Protein AF-A0AAU9X4J4-F1 (afdb_monomer_lite)

Organism: NCBI:txid46732

Radius of gyration: 36.06 Å; chains: 1; bounding box: 64×44×92 Å

Structure (mmCIF, N/CA/C/O backbone):
data_AF-A0AAU9X4J4-F1
#
_entry.id   AF-A0AAU9X4J4-F1
#
loop_
_atom_site.group_PDB
_atom_site.id
_atom_site.type_symbol
_atom_site.label_atom_id
_atom_site.label_alt_id
_atom_site.label_comp_id
_atom_site.label_asym_id
_atom_site.label_entity_id
_atom_site.label_seq_id
_atom_site.pdbx_PDB_ins_code
_atom_site.Cartn_x
_atom_site.Cartn_y
_atom_site.Cartn_z
_atom_site.occupancy
_atom_site.B_iso_or_equiv
_atom_site.auth_seq_id
_atom_site.auth_comp_id
_atom_site.auth_asym_id
_atom_site.auth_atom_id
_atom_site.pdbx_PDB_model_num
ATOM 1 N N . MET A 1 1 ? 35.611 -7.470 -44.876 1.00 66.94 1 MET A N 1
ATOM 2 C CA . MET A 1 1 ? 34.677 -7.148 -45.985 1.00 66.94 1 MET A CA 1
ATOM 3 C C . MET A 1 1 ? 35.331 -6.475 -47.194 1.00 66.94 1 MET A C 1
ATOM 5 O O . MET A 1 1 ? 35.139 -6.974 -48.287 1.00 66.94 1 MET A O 1
ATOM 9 N N . ARG A 1 2 ? 36.154 -5.419 -47.058 1.00 76.94 2 ARG A N 1
ATOM 10 C CA . ARG A 1 2 ? 36.732 -4.688 -48.222 1.00 76.94 2 ARG A CA 1
ATOM 11 C C . ARG A 1 2 ? 37.639 -5.501 -49.166 1.00 76.94 2 ARG A C 1
ATOM 13 O O . ARG A 1 2 ? 37.920 -5.063 -50.276 1.00 76.94 2 ARG A O 1
ATOM 20 N N . ARG A 1 3 ? 38.130 -6.652 -48.706 1.00 83.88 3 ARG A N 1
ATOM 21 C CA . ARG A 1 3 ? 38.944 -7.608 -49.478 1.00 83.88 3 ARG A CA 1
ATOM 22 C C . ARG A 1 3 ? 38.287 -8.989 -49.567 1.00 83.88 3 ARG A C 1
ATOM 24 O O . ARG A 1 3 ? 38.967 -9.950 -49.888 1.00 83.88 3 ARG A O 1
ATOM 31 N N . ALA A 1 4 ? 37.007 -9.097 -49.207 1.00 89.19 4 ALA A N 1
ATOM 32 C CA . ALA A 1 4 ? 36.305 -10.369 -49.274 1.00 89.19 4 ALA A CA 1
ATOM 33 C C . ALA A 1 4 ? 36.150 -10.782 -50.743 1.00 89.19 4 ALA A C 1
ATOM 35 O O . ALA A 1 4 ? 35.836 -9.938 -51.587 1.00 89.19 4 ALA A O 1
ATOM 36 N N . GLN A 1 5 ? 36.418 -12.051 -51.026 1.00 92.62 5 GLN A N 1
ATOM 37 C CA . GLN A 1 5 ? 36.368 -12.628 -52.364 1.00 92.62 5 GLN A CA 1
ATOM 38 C C . GLN A 1 5 ? 35.358 -13.772 -52.389 1.00 92.62 5 GLN A C 1
ATOM 40 O O . GLN A 1 5 ? 35.141 -14.424 -51.365 1.00 92.62 5 GLN A O 1
ATOM 45 N N . GLY A 1 6 ? 34.716 -13.961 -53.537 1.00 88.69 6 GLY A N 1
ATOM 46 C CA . GLY A 1 6 ? 33.852 -15.100 -53.795 1.00 88.69 6 GLY A CA 1
ATOM 47 C C . GLY A 1 6 ? 34.654 -16.385 -54.031 1.00 88.69 6 GLY A C 1
ATOM 48 O O . GLY A 1 6 ? 35.887 -16.354 -54.075 1.00 88.69 6 GLY A O 1
ATOM 49 N N . PRO A 1 7 ? 33.969 -17.528 -54.196 1.00 90.81 7 PRO A N 1
ATOM 50 C CA . PRO A 1 7 ? 34.597 -18.812 -54.529 1.00 90.81 7 PRO A CA 1
ATOM 51 C C . PRO A 1 7 ? 35.399 -18.786 -55.841 1.00 90.81 7 PRO A C 1
ATOM 53 O O . PRO A 1 7 ? 36.295 -19.597 -56.044 1.00 90.81 7 PRO A O 1
ATOM 56 N N . ASP A 1 8 ? 35.078 -17.839 -56.717 1.00 92.69 8 ASP A N 1
ATOM 57 C CA . ASP A 1 8 ? 35.732 -17.525 -57.987 1.00 92.69 8 ASP A CA 1
ATOM 58 C C .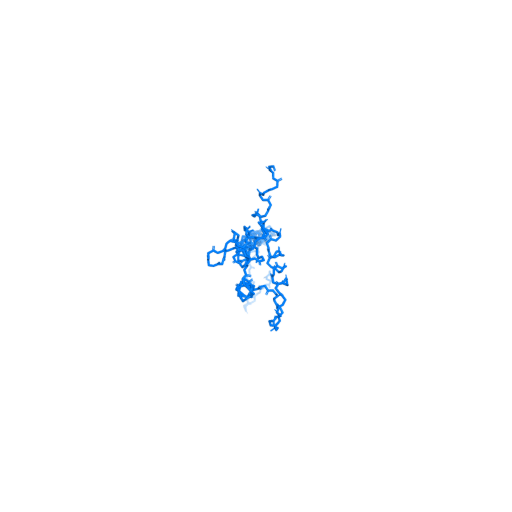 ASP A 1 8 ? 36.978 -16.627 -57.838 1.00 92.69 8 ASP A C 1
ATOM 60 O O . ASP A 1 8 ? 37.629 -16.293 -58.827 1.00 92.69 8 ASP A O 1
ATOM 64 N N . GLY A 1 9 ? 37.320 -16.207 -56.614 1.00 88.81 9 GLY A N 1
ATOM 65 C CA . GLY A 1 9 ? 38.446 -15.314 -56.325 1.00 88.81 9 GLY A CA 1
ATOM 66 C C . GLY A 1 9 ? 38.178 -13.837 -56.646 1.00 88.81 9 GLY A C 1
ATOM 67 O O . GLY A 1 9 ? 39.047 -12.985 -56.432 1.00 88.81 9 GLY A O 1
ATOM 68 N N . VAL A 1 10 ? 36.977 -13.492 -57.122 1.00 89.81 10 VAL A N 1
ATOM 69 C CA . VAL A 1 10 ? 36.607 -12.115 -57.472 1.00 89.81 10 VAL A CA 1
ATOM 70 C C . VAL A 1 10 ? 36.150 -11.363 -56.225 1.00 89.81 10 VAL A C 1
ATOM 72 O O . VAL A 1 10 ? 35.529 -11.926 -55.327 1.00 89.81 10 VAL A O 1
ATOM 75 N N . ARG A 1 11 ? 36.461 -10.063 -56.130 1.00 88.75 11 ARG A N 1
ATOM 76 C CA . ARG A 1 11 ? 36.014 -9.238 -54.995 1.00 88.75 11 ARG A CA 1
ATOM 77 C C . ARG A 1 11 ? 34.491 -9.171 -54.940 1.00 88.75 11 ARG A C 1
ATOM 79 O O . ARG A 1 11 ? 33.859 -8.789 -55.917 1.00 88.75 11 ARG A O 1
ATOM 86 N N . LEU A 1 12 ? 33.945 -9.415 -53.752 1.00 90.38 12 LEU A N 1
ATOM 87 C CA . LEU A 1 12 ? 32.502 -9.372 -53.504 1.00 90.38 12 LEU A CA 1
ATOM 88 C C . LEU A 1 12 ? 31.908 -7.960 -53.584 1.00 90.38 12 LEU A C 1
ATOM 90 O O . LEU A 1 12 ? 30.716 -7.825 -53.821 1.00 90.38 12 LEU A O 1
ATOM 94 N N . PHE A 1 13 ? 32.720 -6.921 -53.367 1.00 89.19 13 PHE A N 1
ATOM 95 C CA . PHE A 1 13 ? 32.254 -5.535 -53.299 1.00 89.19 13 PHE A CA 1
ATOM 96 C C . PHE A 1 13 ? 33.210 -4.581 -54.019 1.00 89.19 13 PHE A C 1
ATOM 98 O O . PHE A 1 13 ? 34.440 -4.680 -53.887 1.00 89.19 13 PHE A O 1
ATOM 105 N N . LYS A 1 14 ? 32.642 -3.611 -54.732 1.00 88.44 14 LYS A N 1
ATOM 106 C CA . LYS A 1 14 ? 33.344 -2.498 -55.379 1.00 88.44 14 LYS A CA 1
ATOM 107 C C . LYS A 1 14 ? 33.566 -1.352 -54.393 1.00 88.44 14 LYS A C 1
ATOM 109 O O . LYS A 1 14 ? 32.839 -1.185 -53.422 1.00 88.44 14 LYS A O 1
ATOM 114 N N . VAL A 1 15 ? 34.557 -0.503 -54.670 1.00 84.69 15 VAL A N 1
ATOM 115 C CA . VAL A 1 15 ? 34.872 0.653 -53.808 1.00 84.69 15 VAL A CA 1
ATOM 116 C C . VAL A 1 15 ? 33.704 1.641 -53.722 1.00 84.69 15 VAL A C 1
ATOM 118 O O . VAL A 1 15 ? 33.464 2.197 -52.656 1.00 84.69 15 VAL A O 1
ATOM 121 N N . SER A 1 16 ? 32.942 1.810 -54.807 1.00 88.00 16 SER A N 1
ATOM 122 C CA . SER A 1 16 ? 31.727 2.638 -54.842 1.00 88.00 16 SER A CA 1
ATOM 123 C C . SER A 1 16 ? 30.587 2.103 -53.968 1.00 88.00 16 SER A C 1
ATOM 125 O O . SER A 1 16 ? 29.669 2.849 -53.655 1.00 88.00 16 SER A O 1
ATOM 127 N N . GLU A 1 17 ? 30.635 0.827 -53.579 1.00 88.12 17 GLU A N 1
ATOM 128 C CA . GLU A 1 17 ? 29.644 0.180 -52.707 1.00 88.12 17 GLU A CA 1
ATOM 129 C C . GLU A 1 17 ? 30.050 0.260 -51.229 1.00 88.12 17 GLU A C 1
ATOM 131 O O . GLU A 1 17 ? 29.294 -0.137 -50.342 1.00 88.12 17 GLU A O 1
ATOM 136 N N . PHE A 1 18 ? 31.255 0.757 -50.929 1.00 88.62 18 PHE A N 1
ATOM 137 C CA . PHE A 1 18 ? 31.689 0.913 -49.550 1.00 88.62 18 PHE A CA 1
ATOM 138 C C . PHE A 1 18 ? 30.956 2.076 -48.898 1.00 88.62 18 PHE A C 1
ATOM 140 O O . PHE A 1 18 ? 30.968 3.199 -49.399 1.00 88.62 18 PHE A O 1
ATOM 147 N N . LEU A 1 19 ? 30.407 1.816 -47.711 1.00 90.19 19 LEU A N 1
ATOM 148 C CA . LEU A 1 19 ? 29.887 2.877 -46.866 1.00 90.19 19 LEU A CA 1
ATOM 149 C C . LEU A 1 19 ? 30.991 3.892 -46.559 1.00 90.19 19 LEU A C 1
ATOM 151 O O . LEU A 1 19 ? 32.117 3.534 -46.181 1.00 90.19 19 LEU A O 1
ATOM 155 N N . THR A 1 20 ? 30.652 5.168 -46.703 1.00 91.25 20 THR A N 1
ATOM 156 C CA . THR A 1 20 ? 31.539 6.257 -46.314 1.00 91.25 20 THR A CA 1
ATOM 157 C C . THR A 1 20 ? 31.641 6.320 -44.789 1.00 91.25 20 THR A C 1
ATOM 159 O O . THR A 1 20 ? 30.707 5.925 -44.081 1.00 91.25 20 THR A O 1
ATOM 162 N N . PRO A 1 21 ? 32.743 6.860 -44.239 1.00 92.69 21 PRO A N 1
ATOM 163 C CA . PRO A 1 21 ? 32.848 7.091 -42.801 1.00 92.69 21 PRO A CA 1
ATOM 164 C C . PRO A 1 21 ? 31.651 7.875 -42.244 1.00 92.69 21 PRO A C 1
ATOM 166 O O . PRO A 1 21 ? 31.134 7.540 -41.185 1.00 92.69 21 PRO A O 1
ATOM 169 N N . GLN A 1 22 ? 31.147 8.857 -42.999 1.00 94.94 22 GLN A N 1
ATOM 170 C CA . GLN A 1 22 ? 29.981 9.650 -42.617 1.00 94.94 22 GLN A CA 1
ATOM 171 C C . GLN A 1 22 ? 28.695 8.815 -42.536 1.00 94.94 22 GLN A C 1
ATOM 173 O O . GLN A 1 22 ? 27.916 8.999 -41.601 1.00 94.94 22 GLN A O 1
ATOM 178 N N . GLN A 1 23 ? 28.472 7.889 -43.474 1.00 94.12 23 GLN A N 1
ATOM 179 C CA . GLN A 1 23 ? 27.320 6.982 -43.438 1.00 94.12 23 GLN A CA 1
ATOM 180 C C . GLN A 1 23 ? 27.375 6.065 -42.213 1.00 94.12 23 GLN A C 1
ATOM 182 O O . GLN A 1 23 ? 26.377 5.946 -41.501 1.00 94.12 23 GLN A O 1
ATOM 187 N N . CYS A 1 24 ? 28.546 5.489 -41.922 1.00 95.12 24 CYS A N 1
ATOM 188 C CA . CYS A 1 24 ? 28.752 4.666 -40.731 1.00 95.12 24 CYS A CA 1
ATOM 189 C C . CYS A 1 24 ? 28.472 5.462 -39.450 1.00 95.12 24 CYS A C 1
ATOM 191 O O . CYS A 1 24 ? 27.644 5.049 -38.639 1.00 95.12 24 CYS A O 1
ATOM 193 N N . THR A 1 25 ? 29.099 6.630 -39.289 1.00 96.50 25 THR A N 1
ATOM 194 C CA . THR A 1 25 ? 28.903 7.480 -38.106 1.00 96.50 25 THR A CA 1
ATOM 195 C C . THR A 1 25 ? 27.441 7.883 -37.956 1.00 96.50 25 THR A C 1
ATOM 197 O O . THR A 1 25 ? 26.866 7.720 -36.885 1.00 96.50 25 THR A O 1
ATOM 200 N N . SER A 1 26 ? 26.803 8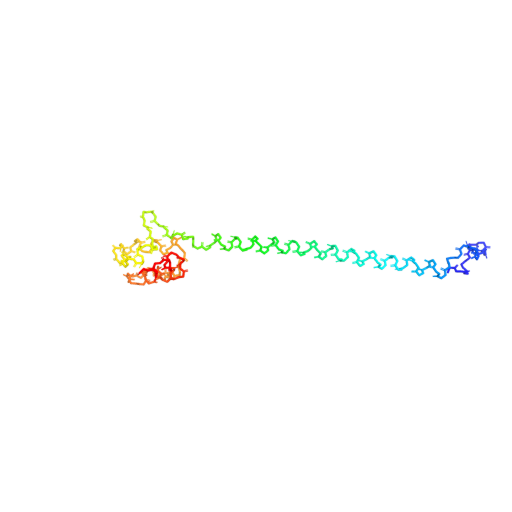.336 -39.038 1.00 97.19 26 SER A N 1
ATOM 201 C CA . SER A 1 26 ? 25.401 8.750 -39.015 1.00 97.19 26 SER A CA 1
ATOM 202 C C . SER A 1 26 ? 24.462 7.618 -38.597 1.00 97.19 26 SER A C 1
ATOM 204 O O . SER A 1 26 ? 23.539 7.852 -37.816 1.00 97.19 26 SER A O 1
ATOM 206 N N . TYR A 1 27 ? 24.697 6.395 -39.081 1.00 97.00 27 TYR A N 1
ATOM 207 C CA . TYR A 1 27 ? 23.912 5.226 -38.697 1.00 97.00 27 TYR A CA 1
ATOM 208 C C . TYR A 1 27 ? 24.011 4.952 -37.192 1.00 97.00 27 TYR A C 1
ATOM 210 O O . TYR A 1 27 ? 22.987 4.890 -36.512 1.00 97.00 27 TYR A O 1
ATOM 218 N N . PHE A 1 28 ? 25.229 4.872 -36.647 1.00 96.75 28 PHE A N 1
ATOM 219 C CA . PHE A 1 28 ? 25.421 4.600 -35.221 1.00 96.75 28 PHE A CA 1
ATOM 220 C C . PHE A 1 28 ? 24.940 5.747 -34.327 1.00 96.75 28 PHE A C 1
ATOM 222 O O . PHE A 1 28 ? 24.391 5.489 -33.258 1.00 96.75 28 PHE A O 1
ATOM 229 N N . SER A 1 29 ? 25.048 7.005 -34.768 1.00 97.12 29 SER A N 1
ATOM 230 C CA . SER A 1 29 ? 24.459 8.140 -34.048 1.00 97.12 29 SER A CA 1
ATOM 231 C C . SER A 1 29 ? 22.936 8.029 -33.952 1.00 97.12 29 SER A C 1
ATOM 233 O O . SER A 1 29 ? 22.378 8.248 -32.877 1.00 97.12 29 SER A O 1
ATOM 235 N N . ARG A 1 30 ? 22.258 7.659 -35.048 1.00 97.12 30 ARG A N 1
ATOM 236 C CA . ARG A 1 30 ? 20.801 7.438 -35.052 1.00 97.12 30 ARG A CA 1
ATOM 237 C C . ARG A 1 30 ? 20.417 6.237 -34.196 1.00 97.12 30 ARG A C 1
ATOM 239 O O . ARG A 1 30 ? 19.453 6.331 -33.444 1.00 97.12 30 ARG A O 1
ATOM 246 N N . LEU A 1 31 ? 21.181 5.147 -34.272 1.00 96.88 31 LEU A N 1
ATOM 247 C CA . LEU A 1 31 ? 20.970 3.959 -33.447 1.00 96.88 31 LEU A CA 1
ATOM 248 C C . LEU A 1 31 ? 21.074 4.305 -31.956 1.00 96.88 31 LEU A C 1
ATOM 250 O O . LEU A 1 31 ? 20.158 4.011 -31.196 1.00 96.88 31 LEU A O 1
ATOM 254 N N . ALA A 1 32 ? 22.130 5.016 -31.555 1.00 95.94 32 ALA A N 1
ATOM 255 C CA . ALA A 1 32 ? 22.316 5.456 -30.176 1.00 95.94 32 ALA A CA 1
ATOM 256 C C . ALA A 1 32 ? 21.210 6.422 -29.719 1.00 95.94 32 ALA A C 1
ATOM 258 O O . ALA A 1 32 ? 20.731 6.324 -28.594 1.00 95.94 32 ALA A O 1
ATOM 259 N N . ALA A 1 33 ? 20.775 7.343 -30.585 1.00 95.00 33 ALA A N 1
ATOM 260 C CA . ALA A 1 33 ? 19.661 8.239 -30.281 1.00 95.00 33 ALA A CA 1
ATOM 261 C C . ALA A 1 33 ? 18.337 7.481 -30.099 1.00 95.00 33 ALA A C 1
ATOM 263 O O . ALA A 1 33 ? 17.573 7.819 -29.199 1.00 95.00 33 ALA A O 1
ATOM 264 N N . LYS A 1 34 ? 18.082 6.450 -30.914 1.00 95.12 34 LYS A N 1
ATOM 265 C CA . LYS A 1 34 ? 16.900 5.592 -30.786 1.00 95.12 34 LYS A CA 1
ATOM 266 C C . LYS A 1 34 ? 16.905 4.827 -29.462 1.00 95.12 34 LYS A C 1
ATOM 268 O O . LYS A 1 34 ? 15.896 4.856 -28.771 1.00 95.12 34 LYS A O 1
ATOM 273 N N . VAL A 1 35 ? 18.038 4.224 -29.091 1.00 93.88 35 VAL A N 1
ATOM 274 C CA . VAL A 1 35 ? 18.186 3.510 -27.810 1.00 93.88 35 VAL A CA 1
ATOM 275 C C . VAL A 1 35 ? 17.928 4.447 -26.630 1.00 93.88 35 VAL A C 1
ATOM 277 O O . VAL A 1 35 ? 17.138 4.110 -25.762 1.00 93.88 35 VAL A O 1
ATOM 280 N N . ARG A 1 36 ? 18.514 5.656 -26.631 1.00 92.00 36 ARG A N 1
ATOM 281 C CA . ARG A 1 36 ? 18.284 6.643 -25.558 1.00 92.00 36 ARG A CA 1
ATOM 282 C C . ARG A 1 36 ? 16.817 7.053 -25.409 1.00 92.00 36 ARG A C 1
ATOM 284 O O . ARG A 1 36 ? 16.373 7.296 -24.294 1.00 92.00 36 ARG A O 1
ATOM 291 N N . ARG A 1 37 ? 16.083 7.169 -26.520 1.00 91.19 37 ARG A N 1
ATOM 292 C CA . ARG A 1 37 ? 14.644 7.473 -26.484 1.00 91.19 37 ARG A CA 1
ATOM 293 C C . ARG A 1 37 ? 13.856 6.316 -25.883 1.00 91.19 37 ARG A C 1
ATOM 295 O O . ARG A 1 37 ? 13.135 6.543 -24.932 1.00 91.19 37 ARG A O 1
ATOM 302 N N . GLN A 1 38 ? 14.097 5.090 -26.346 1.00 87.94 38 GLN A N 1
ATOM 303 C CA . GLN A 1 38 ? 13.437 3.899 -25.799 1.00 87.94 38 GLN A CA 1
ATOM 304 C C . GLN A 1 38 ? 13.652 3.761 -24.289 1.00 87.94 38 GLN A C 1
ATOM 306 O O . GLN A 1 38 ? 12.693 3.582 -23.558 1.00 87.94 38 GLN A O 1
ATOM 311 N N . THR A 1 39 ? 14.883 3.948 -23.803 1.00 86.06 39 THR A N 1
ATOM 312 C CA . THR A 1 39 ? 15.151 3.902 -22.356 1.00 86.06 39 THR A CA 1
ATOM 313 C C . THR A 1 39 ? 14.439 5.006 -21.573 1.00 86.06 39 THR A C 1
ATOM 315 O O . THR A 1 39 ? 14.136 4.814 -20.402 1.00 86.06 39 THR A O 1
ATOM 318 N N . SER A 1 40 ? 14.214 6.169 -22.193 1.00 85.56 40 SER A N 1
ATOM 319 C CA . SER A 1 40 ? 13.461 7.266 -21.576 1.00 85.56 40 SER A CA 1
ATOM 320 C C . SER A 1 40 ? 11.978 6.925 -21.495 1.00 85.56 40 SER A C 1
ATOM 322 O O . SER A 1 40 ? 11.384 7.103 -20.439 1.00 85.56 40 SER A O 1
ATOM 324 N N . ASP A 1 41 ? 11.412 6.409 -22.586 1.00 89.75 41 ASP A N 1
ATOM 325 C CA . ASP A 1 41 ? 10.007 6.008 -22.660 1.00 89.75 41 ASP A CA 1
ATOM 326 C C . ASP A 1 41 ? 9.722 4.871 -21.656 1.00 89.75 41 ASP A C 1
ATOM 328 O O . ASP A 1 41 ? 8.748 4.931 -20.911 1.00 89.75 41 ASP A O 1
ATOM 332 N N . ASP A 1 42 ? 10.615 3.879 -21.557 1.00 90.19 42 ASP A N 1
ATOM 333 C CA . ASP A 1 42 ? 10.505 2.780 -20.586 1.00 90.19 42 ASP A CA 1
ATOM 334 C C . ASP A 1 42 ? 10.558 3.288 -19.134 1.00 90.19 42 ASP A C 1
ATOM 336 O O . ASP A 1 42 ? 9.812 2.811 -18.279 1.00 90.19 42 ASP A O 1
ATOM 340 N N . ALA A 1 43 ? 11.421 4.269 -18.846 1.00 90.12 43 ALA A N 1
ATOM 341 C CA . ALA A 1 43 ? 11.514 4.873 -17.518 1.00 90.12 43 ALA A CA 1
ATOM 342 C C . ALA A 1 43 ? 10.259 5.686 -17.160 1.00 90.12 43 ALA A C 1
ATOM 344 O O . ALA A 1 43 ? 9.823 5.659 -16.011 1.00 90.12 43 ALA A O 1
ATOM 345 N N . GLU A 1 44 ? 9.665 6.386 -18.129 1.00 91.38 44 GLU A N 1
ATOM 346 C CA . GLU A 1 44 ? 8.412 7.122 -17.941 1.00 91.38 44 GLU A CA 1
ATOM 347 C C . GLU A 1 44 ? 7.241 6.168 -17.672 1.00 91.38 44 GLU A C 1
ATOM 349 O O . GLU A 1 44 ? 6.499 6.365 -16.710 1.00 91.38 44 GLU A O 1
ATOM 354 N N . ILE A 1 45 ? 7.127 5.081 -18.445 1.00 92.88 45 ILE A N 1
ATOM 355 C CA . ILE A 1 45 ? 6.123 4.031 -18.214 1.00 92.88 45 ILE A CA 1
ATOM 356 C C . ILE A 1 45 ? 6.296 3.423 -16.818 1.00 92.88 45 ILE A C 1
ATOM 358 O O . ILE A 1 45 ? 5.319 3.267 -16.086 1.00 92.88 45 ILE A O 1
ATOM 362 N N . GLN A 1 46 ? 7.533 3.109 -16.429 1.00 94.00 46 GLN A N 1
ATOM 363 C CA . GLN A 1 46 ? 7.824 2.544 -15.114 1.00 94.00 46 GLN A CA 1
ATOM 364 C C . GLN A 1 46 ? 7.421 3.495 -13.979 1.00 94.00 46 GLN A C 1
ATOM 366 O O . GLN A 1 46 ? 6.835 3.048 -12.996 1.00 94.00 46 GLN A O 1
ATOM 371 N N . ALA A 1 47 ? 7.681 4.798 -14.122 1.00 94.38 47 ALA A N 1
ATOM 372 C CA . ALA A 1 47 ? 7.298 5.792 -13.124 1.00 94.38 47 ALA A CA 1
ATOM 373 C C . ALA A 1 47 ? 5.773 5.870 -12.932 1.00 94.38 47 ALA A C 1
ATOM 375 O O . ALA A 1 47 ? 5.306 5.908 -11.795 1.00 94.38 47 ALA A O 1
ATOM 376 N N . VAL A 1 48 ? 4.998 5.827 -14.024 1.00 94.56 48 VAL A N 1
ATOM 377 C CA . VAL A 1 48 ? 3.524 5.799 -13.962 1.00 94.56 48 VAL A CA 1
ATOM 378 C C . VAL A 1 48 ? 3.035 4.551 -13.224 1.00 94.56 48 VAL A C 1
ATOM 380 O O . VAL A 1 48 ? 2.216 4.651 -12.314 1.00 94.56 48 VAL A O 1
ATOM 383 N N . VAL A 1 49 ? 3.584 3.381 -13.559 1.00 95.25 49 VAL A N 1
ATOM 384 C CA . VAL A 1 49 ? 3.225 2.114 -12.902 1.00 95.25 49 VAL A CA 1
ATOM 385 C C . VAL A 1 49 ? 3.576 2.137 -11.410 1.00 95.25 49 VAL A C 1
ATOM 387 O O . VAL A 1 49 ? 2.826 1.620 -10.583 1.00 95.25 49 VAL A O 1
ATOM 390 N N . GLU A 1 50 ? 4.707 2.730 -11.028 1.00 94.88 50 GLU A N 1
ATOM 391 C CA . GLU A 1 50 ? 5.094 2.877 -9.622 1.00 94.88 50 GLU A CA 1
ATOM 392 C C . GLU A 1 50 ? 4.157 3.809 -8.848 1.00 94.88 50 GLU A C 1
ATOM 394 O O . GLU A 1 50 ? 3.801 3.499 -7.709 1.00 94.88 50 GLU A O 1
ATOM 399 N N . GLU A 1 51 ? 3.715 4.910 -9.457 1.00 95.06 51 GLU A N 1
ATOM 400 C CA . GLU A 1 51 ? 2.737 5.819 -8.857 1.00 95.06 51 GLU A CA 1
ATOM 401 C C . GLU A 1 51 ? 1.373 5.136 -8.664 1.00 95.06 51 GLU A C 1
ATOM 403 O O . GLU A 1 51 ? 0.789 5.209 -7.578 1.00 95.06 51 GLU A O 1
ATOM 408 N N . GLU A 1 52 ? 0.892 4.400 -9.668 1.00 95.69 52 GLU A N 1
ATOM 409 C CA . GLU A 1 52 ? -0.323 3.582 -9.566 1.00 95.69 52 GLU A CA 1
ATOM 410 C C . GLU A 1 52 ? -0.194 2.520 -8.461 1.00 95.69 52 GLU A C 1
ATOM 412 O O . GLU A 1 52 ? -1.058 2.398 -7.593 1.00 95.69 52 GLU A O 1
ATOM 417 N N . ASN A 1 53 ? 0.930 1.806 -8.399 1.00 95.38 53 ASN A N 1
ATOM 418 C CA . ASN A 1 53 ? 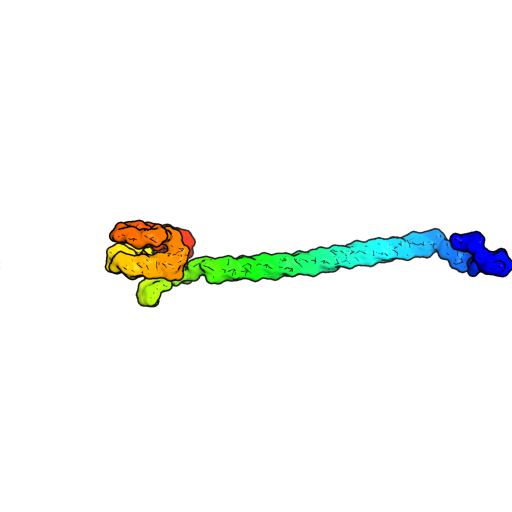1.168 0.822 -7.343 1.00 95.38 53 ASN A CA 1
ATOM 419 C C . ASN A 1 53 ? 1.197 1.463 -5.948 1.00 95.38 53 ASN A C 1
ATOM 421 O O . ASN A 1 53 ? 0.632 0.916 -4.997 1.00 95.38 53 ASN A O 1
ATOM 425 N N . PHE A 1 54 ? 1.843 2.621 -5.806 1.00 94.94 54 PHE A N 1
ATOM 426 C CA . PHE A 1 54 ? 1.924 3.328 -4.531 1.00 94.94 54 PHE A CA 1
ATOM 427 C C . PHE A 1 54 ? 0.555 3.846 -4.082 1.00 94.94 54 PHE A C 1
ATOM 429 O O . PHE A 1 54 ? 0.192 3.712 -2.910 1.00 94.94 54 PHE A O 1
ATOM 436 N N . THR A 1 55 ? -0.223 4.416 -5.004 1.00 94.31 55 THR A N 1
ATOM 437 C CA . THR A 1 55 ? -1.588 4.883 -4.726 1.00 94.31 55 THR A CA 1
ATOM 438 C C . THR A 1 55 ? -2.494 3.725 -4.317 1.00 94.31 55 THR A C 1
ATOM 440 O O . THR A 1 55 ? -3.106 3.800 -3.250 1.00 94.31 55 THR A O 1
ATOM 443 N N . MET A 1 56 ? -2.478 2.611 -5.054 1.00 93.62 56 MET A N 1
ATOM 444 C CA . MET A 1 56 ? -3.225 1.400 -4.699 1.00 93.62 56 MET A CA 1
ATOM 445 C C . MET A 1 56 ? -2.813 0.831 -3.334 1.00 93.62 56 MET A C 1
ATOM 447 O O . MET A 1 56 ? -3.667 0.470 -2.519 1.00 93.62 56 MET A O 1
ATOM 451 N N . ALA A 1 57 ? -1.510 0.771 -3.041 1.00 92.19 57 ALA A N 1
ATOM 452 C CA . ALA A 1 57 ? -1.013 0.308 -1.747 1.00 92.19 57 ALA A CA 1
ATOM 453 C C . ALA A 1 57 ? -1.496 1.212 -0.604 1.00 92.19 57 ALA A C 1
ATOM 455 O O . ALA A 1 57 ? -1.945 0.726 0.436 1.00 92.19 57 ALA A O 1
ATOM 456 N N . ARG A 1 58 ? -1.463 2.533 -0.804 1.00 89.75 58 ARG A N 1
ATOM 457 C CA . ARG A 1 58 ? -1.951 3.508 0.174 1.00 89.75 58 ARG A CA 1
ATOM 458 C C . ARG A 1 58 ? -3.456 3.380 0.407 1.00 89.75 58 ARG A C 1
ATOM 460 O O . ARG A 1 58 ? -3.880 3.414 1.560 1.00 89.75 58 ARG A O 1
ATOM 467 N N . GLU A 1 59 ? -4.252 3.213 -0.643 1.00 87.50 59 GLU A N 1
ATOM 468 C CA . GLU A 1 59 ? -5.698 2.981 -0.528 1.00 87.50 59 GLU A CA 1
ATOM 469 C C . GLU A 1 59 ? -6.010 1.675 0.208 1.00 87.50 59 GLU A C 1
ATOM 471 O O . GLU A 1 59 ? -6.882 1.646 1.075 1.00 87.50 59 GLU A O 1
ATOM 476 N N . THR A 1 60 ? -5.237 0.620 -0.059 1.00 86.56 60 THR A N 1
ATOM 477 C CA . THR A 1 60 ? -5.356 -0.668 0.638 1.00 86.56 60 THR A CA 1
ATOM 478 C C . THR A 1 60 ? -5.014 -0.540 2.123 1.00 86.56 60 THR A C 1
ATOM 480 O O . THR A 1 60 ? -5.708 -1.077 2.978 1.00 86.56 60 THR A O 1
ATOM 483 N N . ILE A 1 61 ? -3.972 0.215 2.475 1.00 82.69 61 ILE A N 1
ATOM 484 C CA . ILE A 1 61 ? -3.652 0.476 3.885 1.00 82.69 61 ILE A CA 1
ATOM 485 C C . ILE A 1 61 ? -4.794 1.249 4.554 1.00 82.69 61 ILE A C 1
ATOM 487 O O . ILE A 1 61 ? -5.209 0.894 5.654 1.00 82.69 61 ILE A O 1
ATOM 491 N N . LEU A 1 62 ? -5.342 2.269 3.887 1.00 75.62 62 LEU A N 1
ATOM 492 C CA . LEU A 1 62 ? -6.469 3.045 4.411 1.00 75.62 62 LEU A CA 1
ATOM 493 C C . LEU A 1 62 ? -7.744 2.203 4.588 1.00 75.62 62 LEU A C 1
ATOM 495 O O . LEU A 1 62 ? -8.533 2.486 5.493 1.00 75.62 62 LEU A O 1
ATOM 499 N N . SER A 1 63 ? -7.953 1.169 3.769 1.00 69.38 63 SER A N 1
ATOM 500 C CA . SER A 1 63 ? -9.085 0.248 3.928 1.00 69.38 63 SER A CA 1
ATOM 501 C C . SER A 1 63 ? -8.888 -0.760 5.066 1.00 69.38 63 SER A C 1
ATOM 503 O O . SER A 1 63 ? -9.873 -1.166 5.677 1.00 69.38 63 SER A O 1
ATOM 505 N N . ILE A 1 64 ? -7.641 -1.110 5.400 1.00 72.88 64 ILE A N 1
ATOM 506 C CA . ILE A 1 64 ? -7.302 -1.967 6.551 1.00 72.88 64 ILE A CA 1
ATOM 507 C C . ILE A 1 64 ? -7.340 -1.177 7.871 1.00 72.88 64 ILE A C 1
ATOM 509 O O . ILE A 1 64 ? -7.618 -1.739 8.930 1.00 72.88 64 ILE A O 1
ATOM 513 N N . THR A 1 65 ? -7.073 0.132 7.848 1.00 71.06 65 THR A N 1
ATOM 514 C CA . THR A 1 65 ? -7.145 0.948 9.069 1.00 71.06 65 THR A CA 1
ATOM 515 C C . THR A 1 65 ? -8.577 1.099 9.584 1.00 71.06 65 THR A C 1
ATOM 517 O O . THR A 1 65 ? -9.515 1.250 8.804 1.00 71.06 65 THR A O 1
ATOM 520 N N . LEU A 1 66 ? -8.739 1.125 10.913 1.00 74.88 66 LEU A N 1
ATOM 521 C CA . LEU A 1 66 ? -10.027 1.361 11.567 1.00 74.88 66 LEU A CA 1
ATOM 522 C C . LEU A 1 66 ? -10.663 2.669 11.066 1.00 74.88 66 LEU A C 1
ATOM 524 O O . LEU A 1 66 ? -10.194 3.768 11.367 1.00 74.88 66 LEU A O 1
ATOM 528 N N . GLN A 1 67 ? -11.750 2.536 10.306 1.00 75.19 67 GLN A N 1
ATOM 529 C CA . GLN A 1 67 ? -12.526 3.659 9.787 1.00 75.19 67 GLN A CA 1
ATOM 530 C C . GLN A 1 67 ? -13.230 4.375 10.944 1.00 75.19 67 GLN A C 1
ATOM 532 O O . GLN A 1 67 ? -13.876 3.755 11.791 1.00 75.19 67 GLN A O 1
ATOM 537 N N . HIS A 1 68 ? -13.093 5.697 10.991 1.00 79.56 68 HIS A N 1
ATOM 538 C CA . HIS A 1 68 ? -13.687 6.520 12.036 1.00 79.56 68 HIS A CA 1
ATOM 539 C C . HIS A 1 68 ? -15.006 7.166 11.575 1.00 79.56 68 HIS A C 1
ATOM 541 O O . HIS A 1 68 ? -15.082 7.619 10.433 1.00 79.56 68 HIS A O 1
ATOM 547 N N . PRO A 1 69 ? -16.004 7.324 12.467 1.00 86.44 69 PRO A N 1
ATOM 548 C CA . PRO A 1 69 ? -16.017 6.873 13.861 1.00 86.44 69 PRO A CA 1
ATOM 549 C C . PRO A 1 69 ? -16.082 5.343 13.971 1.00 86.44 69 PRO A C 1
ATOM 551 O O . PRO A 1 69 ? -16.772 4.684 13.200 1.00 86.44 69 PRO A O 1
ATOM 554 N N . ILE A 1 70 ? -15.362 4.786 14.950 1.00 89.06 70 ILE A N 1
ATOM 555 C CA . ILE A 1 70 ? -15.388 3.345 15.217 1.00 89.06 70 ILE A CA 1
ATOM 556 C C . ILE A 1 70 ? -16.740 3.029 15.848 1.00 89.06 70 ILE A C 1
ATOM 558 O O . ILE A 1 70 ? -17.015 3.444 16.978 1.00 89.06 70 ILE A O 1
ATOM 562 N N . THR A 1 71 ? -17.573 2.303 15.113 1.00 88.75 71 THR A N 1
ATOM 563 C CA . THR A 1 71 ? -18.900 1.880 15.561 1.00 88.75 71 THR A CA 1
ATOM 564 C C . THR A 1 71 ? -18.933 0.371 15.773 1.00 88.75 71 THR A C 1
ATOM 566 O O . THR A 1 71 ? -18.255 -0.385 15.083 1.00 88.75 71 THR A O 1
ATOM 569 N N . TYR A 1 72 ? -19.696 -0.062 16.772 1.00 89.12 72 TYR A N 1
ATOM 570 C CA . TYR A 1 72 ? -19.976 -1.468 17.038 1.00 89.12 72 TYR A CA 1
ATOM 571 C C . TYR A 1 72 ? -21.440 -1.607 17.448 1.00 89.12 72 TYR A C 1
ATOM 573 O O . TYR A 1 72 ? -21.844 -1.056 18.476 1.00 89.12 72 TYR A O 1
ATOM 581 N N . ASP A 1 73 ? -22.236 -2.321 16.654 1.00 88.25 73 ASP A N 1
ATOM 582 C CA . ASP A 1 73 ? -23.700 -2.339 16.750 1.00 88.25 73 ASP A CA 1
ATOM 583 C C . ASP A 1 73 ? -24.274 -0.908 16.826 1.00 88.25 73 ASP A C 1
ATOM 585 O O . ASP A 1 73 ? -24.153 -0.120 15.892 1.00 88.25 73 ASP A O 1
ATOM 589 N N . GLN A 1 74 ? -24.865 -0.546 17.966 1.00 88.94 74 GLN A N 1
ATOM 590 C CA . GLN A 1 74 ? -25.430 0.776 18.255 1.00 88.94 74 GLN A CA 1
ATOM 591 C C . GLN A 1 74 ? -24.469 1.731 18.988 1.00 88.94 74 GLN A C 1
ATOM 593 O O . GLN A 1 74 ? -24.871 2.823 19.392 1.00 88.94 74 GLN A O 1
ATOM 598 N N . TYR A 1 75 ? -23.226 1.314 19.243 1.00 90.56 75 TYR A N 1
ATOM 599 C CA . TYR A 1 75 ? -22.271 2.058 20.060 1.00 90.56 75 TYR A CA 1
ATOM 600 C C . TYR A 1 75 ? -21.233 2.773 19.198 1.00 90.56 75 TYR A C 1
ATOM 602 O O . TYR A 1 75 ? -20.452 2.138 18.495 1.00 90.56 75 TYR A O 1
ATOM 610 N N . ASP A 1 76 ? -21.167 4.098 19.322 1.00 92.12 76 ASP A N 1
ATOM 611 C CA . ASP A 1 76 ? -20.040 4.892 18.829 1.00 92.12 76 ASP A CA 1
ATOM 612 C C . ASP A 1 76 ? -18.913 4.865 19.873 1.00 92.12 76 ASP A C 1
ATOM 614 O O . ASP A 1 76 ? -18.934 5.586 20.876 1.00 92.12 76 ASP A O 1
ATOM 618 N N . ILE A 1 77 ? -17.918 4.009 19.646 1.00 91.94 77 ILE A N 1
ATOM 619 C CA . ILE A 1 77 ? -16.786 3.804 20.556 1.00 91.94 77 ILE A CA 1
ATOM 620 C C . ILE A 1 77 ? -15.953 5.081 20.679 1.00 91.94 77 ILE A C 1
ATOM 622 O O . ILE A 1 77 ? -15.459 5.398 21.764 1.00 91.94 77 ILE A O 1
ATOM 626 N N . CYS A 1 78 ? -15.835 5.852 19.599 1.00 91.56 78 CYS A N 1
ATOM 627 C CA . CYS A 1 78 ? -15.130 7.124 19.604 1.00 91.56 78 CYS A CA 1
ATOM 628 C C . CYS A 1 78 ? -15.830 8.151 20.510 1.00 91.56 78 CYS A C 1
ATOM 630 O O . CYS A 1 78 ? -15.186 8.747 21.381 1.00 91.56 78 CYS A O 1
ATOM 632 N N . ALA A 1 79 ? -17.144 8.323 20.366 1.00 90.56 79 ALA A N 1
ATOM 633 C CA . ALA A 1 79 ? -17.928 9.213 21.219 1.00 90.56 79 ALA A CA 1
ATOM 634 C C . ALA A 1 79 ? -17.929 8.744 22.682 1.00 90.56 79 ALA A C 1
ATOM 636 O O . ALA A 1 79 ? -17.756 9.553 23.597 1.00 90.56 79 ALA A O 1
ATOM 637 N N . MET A 1 80 ? -18.054 7.436 22.918 1.00 92.44 80 MET A N 1
ATOM 638 C CA . MET A 1 80 ? -18.031 6.866 24.266 1.00 92.44 80 MET A CA 1
ATOM 639 C C . MET A 1 80 ? -16.677 7.031 24.955 1.00 92.44 80 MET A C 1
ATOM 641 O O . MET A 1 80 ? -16.629 7.291 26.158 1.00 92.44 80 MET A O 1
ATOM 645 N N . ALA A 1 81 ? -15.574 6.909 24.215 1.00 91.19 81 ALA A N 1
ATOM 646 C CA . ALA A 1 81 ? -14.241 7.161 24.747 1.00 91.19 81 ALA A CA 1
ATOM 647 C C . ALA A 1 81 ? -14.059 8.631 25.137 1.00 91.19 81 ALA A C 1
ATOM 649 O O . ALA A 1 81 ? -13.563 8.913 26.228 1.00 91.19 81 ALA A O 1
ATOM 650 N N . LYS A 1 82 ? -14.531 9.555 24.287 1.00 88.06 82 LYS A N 1
ATOM 651 C CA . LYS A 1 82 ? -14.494 11.000 24.548 1.00 88.06 82 LYS A CA 1
ATOM 652 C C . LYS A 1 82 ? -15.336 11.380 25.768 1.00 88.06 82 LYS A C 1
ATOM 654 O O . LYS A 1 82 ? -14.907 12.172 26.597 1.00 88.06 82 LYS A O 1
ATOM 659 N N . GLY A 1 83 ? -16.528 10.796 25.884 1.00 87.19 83 GLY A N 1
ATOM 660 C CA . GLY A 1 83 ? -17.463 11.029 26.987 1.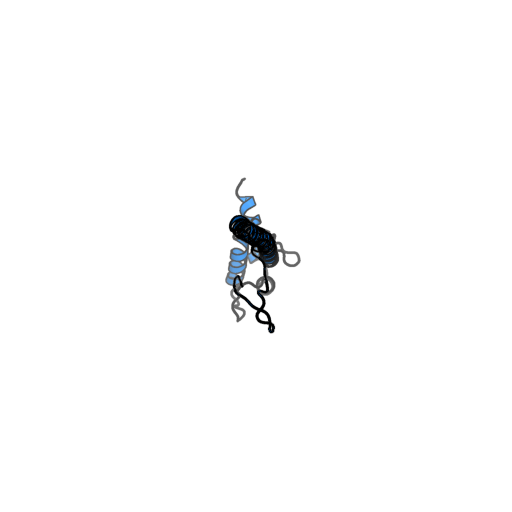00 87.19 83 GLY A CA 1
ATOM 661 C C . GLY A 1 83 ? -17.184 10.212 28.253 1.00 87.19 83 GLY A C 1
ATOM 662 O O . GLY A 1 83 ? -17.994 10.251 29.177 1.00 87.19 83 GLY A O 1
ATOM 663 N N . GLY A 1 84 ? -16.100 9.427 28.298 1.00 88.50 84 GLY A N 1
ATOM 664 C CA . GLY A 1 84 ? -15.747 8.597 29.455 1.00 88.50 84 GLY A CA 1
ATOM 665 C C . GLY A 1 84 ? -16.763 7.494 29.788 1.00 88.50 84 GLY A C 1
ATOM 666 O O . GLY A 1 84 ? -16.780 6.985 30.905 1.00 88.50 84 GLY A O 1
ATOM 667 N N . SER A 1 85 ? -17.629 7.107 28.849 1.00 92.00 85 SER A N 1
ATOM 668 C CA . SER A 1 85 ? -18.751 6.194 29.097 1.00 92.00 85 SER A CA 1
ATOM 669 C C . SER A 1 85 ? -18.474 4.734 28.718 1.00 92.00 85 SER A C 1
ATOM 671 O O . SER A 1 85 ? -19.317 3.876 28.980 1.00 92.00 85 SER A O 1
ATOM 673 N N . LEU A 1 86 ? -17.282 4.415 28.192 1.00 92.06 86 LEU A N 1
ATOM 674 C CA . LEU A 1 86 ? -16.843 3.034 27.911 1.00 92.06 86 LEU A CA 1
ATOM 675 C C . LEU A 1 86 ? -16.930 2.119 29.142 1.00 92.06 86 LEU A C 1
ATOM 677 O O . LEU A 1 86 ? -17.248 0.936 29.031 1.00 92.06 86 LEU A O 1
ATOM 681 N N . GLU A 1 87 ? -16.715 2.670 30.337 1.00 91.88 87 GLU A N 1
ATOM 682 C CA . GLU A 1 87 ? -16.809 1.936 31.601 1.00 91.88 87 GLU A CA 1
ATOM 683 C C . GLU A 1 87 ? -18.234 1.484 31.941 1.00 91.88 87 GLU A C 1
ATOM 685 O O . GLU A 1 87 ? -18.411 0.660 32.836 1.00 91.88 87 GLU A O 1
ATOM 690 N N . ARG A 1 88 ? -19.262 1.955 31.226 1.00 92.44 88 ARG A N 1
ATOM 691 C CA . ARG A 1 88 ? -20.651 1.504 31.408 1.00 92.44 88 ARG A CA 1
ATOM 692 C C . ARG A 1 88 ? -20.943 0.193 30.675 1.00 92.44 88 ARG A C 1
ATOM 694 O O . ARG A 1 88 ? -21.875 -0.513 31.050 1.00 92.44 88 ARG A O 1
ATOM 701 N N . LEU A 1 89 ? -20.134 -0.176 29.677 1.00 92.62 89 LEU A N 1
ATOM 702 C CA . LEU A 1 89 ? -20.309 -1.420 28.922 1.00 92.62 89 LEU A CA 1
ATOM 703 C C . LEU A 1 89 ? -19.998 -2.649 29.786 1.00 92.62 89 LEU A C 1
ATOM 705 O O . LEU A 1 89 ? -19.146 -2.608 30.676 1.00 92.62 89 LEU A O 1
ATOM 709 N N . LYS A 1 90 ? -20.686 -3.768 29.543 1.00 92.88 90 LYS A N 1
ATOM 710 C CA . LYS A 1 90 ? -20.397 -5.043 30.224 1.00 92.88 90 LYS A CA 1
ATOM 711 C C . LYS A 1 90 ? -19.039 -5.593 29.766 1.00 92.88 90 LYS A C 1
ATOM 713 O O . LYS A 1 90 ? -18.625 -5.353 28.638 1.00 92.88 90 LYS A O 1
ATOM 718 N N . LEU A 1 91 ? -18.365 -6.373 30.618 1.00 91.44 91 LEU A N 1
ATOM 719 C CA . LEU A 1 91 ? -17.047 -6.948 30.301 1.00 91.44 91 LEU A CA 1
ATOM 720 C C . LEU A 1 91 ? -17.056 -7.766 29.000 1.00 91.44 91 LEU A C 1
ATOM 722 O O . LEU A 1 91 ? -16.193 -7.553 28.159 1.00 91.44 91 LEU A O 1
ATOM 726 N N . GLY A 1 92 ? -18.046 -8.648 28.819 1.00 90.12 92 GLY A N 1
ATOM 727 C CA . GLY A 1 92 ? -18.158 -9.455 27.597 1.00 90.12 92 GLY A CA 1
ATOM 728 C C . GLY A 1 92 ? -18.340 -8.606 26.335 1.00 90.12 92 GLY A C 1
ATOM 729 O O . GLY A 1 92 ? -17.796 -8.932 25.291 1.00 90.12 92 GLY A O 1
ATOM 730 N N . MET A 1 93 ? -19.019 -7.461 26.452 1.00 92.19 93 MET A N 1
ATOM 731 C CA . MET A 1 93 ? -19.168 -6.521 25.342 1.00 92.19 93 MET A CA 1
ATOM 732 C C . MET A 1 93 ? -17.830 -5.872 24.975 1.00 92.19 93 MET A C 1
ATOM 734 O O . MET A 1 93 ? -17.465 -5.825 23.810 1.00 92.19 93 MET A O 1
ATOM 738 N N . LEU A 1 94 ? -17.066 -5.420 25.974 1.00 92.56 94 LEU A N 1
ATOM 739 C CA . LEU A 1 94 ? -15.730 -4.857 25.758 1.00 92.56 94 LEU A CA 1
ATOM 740 C C . LEU A 1 94 ? -14.776 -5.880 25.124 1.00 92.56 94 LEU A C 1
ATOM 742 O O . LEU A 1 94 ? -13.996 -5.523 24.250 1.00 92.56 94 LEU A O 1
ATOM 746 N N . GLN A 1 95 ? -14.866 -7.147 25.538 1.00 91.19 95 GLN A N 1
ATOM 747 C CA . GLN A 1 95 ? -14.107 -8.249 24.945 1.00 91.19 95 GLN A CA 1
ATOM 748 C C . GLN A 1 95 ? -14.475 -8.467 23.476 1.00 91.19 95 GLN A C 1
ATOM 750 O O . GLN A 1 95 ? -13.577 -8.511 22.639 1.00 91.19 95 GLN A O 1
ATOM 755 N N . ASN A 1 96 ? -15.772 -8.527 23.161 1.00 91.44 96 ASN A N 1
ATOM 756 C CA . ASN A 1 96 ? -16.252 -8.679 21.788 1.00 91.44 96 ASN A CA 1
ATOM 757 C C . ASN A 1 96 ? -15.804 -7.519 20.896 1.00 91.44 96 ASN A C 1
ATOM 759 O O . ASN A 1 96 ? -15.312 -7.764 19.801 1.00 91.44 96 ASN A O 1
ATOM 763 N N . ILE A 1 97 ? -15.915 -6.275 21.375 1.00 91.81 97 ILE A N 1
ATOM 764 C CA . ILE A 1 97 ? -15.471 -5.096 20.622 1.00 91.81 97 ILE A CA 1
ATOM 765 C C . ILE A 1 97 ? -13.962 -5.181 20.357 1.00 91.81 97 ILE A C 1
ATOM 767 O O . ILE A 1 97 ? -13.540 -5.033 19.217 1.00 91.81 97 ILE A O 1
ATOM 771 N N . CYS A 1 98 ? -13.139 -5.463 21.373 1.00 90.75 98 CYS A N 1
ATOM 772 C CA . CYS A 1 98 ? -11.693 -5.608 21.181 1.00 90.75 98 CYS A CA 1
ATOM 773 C C . CYS A 1 98 ? -11.338 -6.718 20.180 1.00 90.75 98 CYS A C 1
ATOM 775 O O . CYS A 1 98 ? -10.422 -6.533 19.390 1.00 90.75 98 CYS A O 1
ATOM 777 N N . GLN A 1 99 ? -12.055 -7.844 20.206 1.00 89.31 99 GLN A N 1
ATOM 778 C CA . GLN A 1 99 ? -11.830 -8.957 19.285 1.00 89.31 99 GLN A CA 1
ATOM 779 C C . GLN A 1 99 ? -12.237 -8.611 17.847 1.00 89.31 99 GLN A C 1
ATOM 781 O O . GLN A 1 99 ? -11.528 -8.958 16.913 1.00 89.31 99 GLN A O 1
ATOM 786 N N . GLN A 1 100 ? -13.366 -7.928 17.672 1.00 88.31 100 GLN A N 1
ATOM 787 C CA . GLN A 1 100 ? -13.904 -7.549 16.361 1.00 88.31 100 GLN A CA 1
ATOM 788 C C . GLN A 1 100 ? -13.106 -6.422 15.702 1.00 88.31 100 GLN A C 1
ATOM 790 O O . GLN A 1 100 ? -13.019 -6.363 14.485 1.00 88.31 100 GLN A O 1
ATOM 795 N N . LEU A 1 101 ? -12.491 -5.558 16.509 1.00 87.06 101 LEU A N 1
ATOM 796 C CA . LEU A 1 101 ? -11.540 -4.545 16.050 1.00 87.06 101 LEU A CA 1
ATOM 797 C C . LEU A 1 101 ? -10.104 -5.086 15.925 1.00 87.06 101 LEU A C 1
ATOM 799 O O . LEU A 1 101 ? -9.188 -4.291 15.732 1.00 87.06 101 LEU A O 1
ATOM 803 N N . GLU A 1 102 ? -9.905 -6.397 16.109 1.00 86.94 102 GLU A N 1
ATOM 804 C CA . GLU A 1 102 ? -8.602 -7.076 16.049 1.00 86.94 102 GLU A CA 1
ATOM 805 C C . GLU A 1 102 ? -7.513 -6.405 16.910 1.00 86.94 102 GLU A C 1
ATOM 807 O O . GLU A 1 102 ? -6.329 -6.394 16.578 1.00 86.94 102 GLU A O 1
ATOM 812 N N . LEU A 1 103 ? -7.902 -5.836 18.056 1.00 87.81 103 LEU A N 1
ATOM 813 C CA . LEU A 1 103 ? -6.953 -5.241 18.994 1.00 87.81 103 LEU A CA 1
ATOM 814 C C . LEU A 1 103 ? -6.149 -6.347 19.682 1.00 87.81 103 LEU A C 1
ATOM 816 O O . LEU A 1 103 ? -6.704 -7.399 20.003 1.00 87.81 103 LEU A O 1
ATOM 820 N N . GLU A 1 104 ? -4.875 -6.079 19.991 1.00 81.25 104 GLU A N 1
ATOM 821 C CA . GLU A 1 104 ? -3.996 -6.979 20.753 1.00 81.25 104 GLU A CA 1
ATOM 822 C C . GLU A 1 104 ? -4.515 -7.197 22.188 1.00 81.25 104 GLU A C 1
ATOM 824 O O . GLU A 1 104 ? -4.054 -6.610 23.172 1.00 81.25 104 GLU A O 1
ATOM 829 N N . ALA A 1 105 ? -5.533 -8.042 22.312 1.00 76.12 105 ALA A N 1
ATOM 830 C CA . ALA A 1 105 ? -6.085 -8.488 23.570 1.00 76.12 105 ALA A CA 1
ATOM 831 C C . ALA A 1 105 ? -5.280 -9.690 24.091 1.00 76.12 105 ALA A C 1
ATOM 833 O O . ALA A 1 105 ? -4.757 -10.486 23.308 1.00 76.12 105 ALA A O 1
ATOM 834 N N . PRO A 1 106 ? -5.190 -9.876 25.419 1.00 75.31 106 PRO A N 1
ATOM 835 C CA . PRO A 1 106 ? -4.512 -11.033 25.981 1.00 75.31 106 PRO A CA 1
ATOM 836 C C . PRO A 1 106 ? -5.125 -12.347 25.459 1.00 75.31 106 PRO A C 1
ATOM 838 O O . PRO A 1 106 ? -6.352 -12.470 25.446 1.00 75.31 106 PRO A O 1
ATOM 841 N N . PRO A 1 107 ? -4.308 -13.367 25.125 1.00 66.62 107 PRO A N 1
ATOM 842 C CA . PRO A 1 107 ? -4.784 -14.631 24.549 1.00 66.62 107 PRO A CA 1
ATOM 843 C C . PRO A 1 107 ? -5.697 -15.424 25.493 1.00 66.62 107 PRO A C 1
ATOM 845 O O . PRO A 1 107 ? -6.453 -16.288 25.060 1.00 66.62 107 PRO A O 1
ATOM 848 N N . LYS A 1 108 ? -5.645 -15.133 26.799 1.00 75.00 108 LYS A N 1
ATOM 849 C CA . LYS A 1 108 ? -6.617 -15.620 27.780 1.00 75.00 108 LYS A CA 1
ATOM 850 C C . LYS A 1 108 ? -7.495 -14.452 28.227 1.00 75.00 108 LYS A C 1
ATOM 852 O O . LYS A 1 108 ? -6.939 -13.440 28.657 1.00 75.00 108 LYS A O 1
ATOM 857 N N . PRO A 1 109 ? -8.833 -14.583 28.199 1.00 68.31 109 PRO A N 1
ATOM 858 C CA . PRO A 1 109 ? -9.728 -13.514 28.615 1.00 68.31 109 PRO A CA 1
ATOM 859 C C . PRO A 1 109 ? -9.486 -13.165 30.086 1.00 68.31 109 PRO A C 1
ATOM 861 O O . PRO A 1 109 ? -9.807 -13.925 31.002 1.00 68.31 109 PRO A O 1
ATOM 864 N N . VAL A 1 110 ? -8.894 -11.995 30.315 1.00 81.44 110 VAL A N 1
ATOM 865 C CA . VAL A 1 110 ? -8.631 -11.477 31.657 1.00 81.44 110 VAL A CA 1
ATOM 866 C C . VAL A 1 110 ? -9.928 -10.875 32.188 1.00 81.44 110 VAL A C 1
ATOM 868 O O . VAL A 1 110 ? -10.609 -10.133 31.492 1.00 81.44 110 VAL A O 1
ATOM 871 N N . ARG A 1 111 ? -10.287 -11.126 33.450 1.00 83.25 111 ARG A N 1
ATOM 872 C CA . ARG A 1 111 ? -11.514 -10.548 34.044 1.00 83.25 111 ARG A CA 1
ATOM 873 C C . ARG A 1 111 ? -11.423 -9.040 34.338 1.00 83.25 111 ARG A C 1
ATOM 875 O O . ARG A 1 111 ? -12.385 -8.434 34.805 1.00 83.25 111 ARG A O 1
ATOM 882 N N . ARG A 1 112 ? -10.270 -8.415 34.087 1.00 87.38 112 ARG A N 1
ATOM 883 C CA . ARG A 1 112 ? -9.992 -7.017 34.428 1.00 87.38 112 ARG A CA 1
ATOM 884 C C . ARG A 1 112 ? -10.520 -6.084 33.341 1.00 87.38 112 ARG A C 1
ATOM 886 O O . ARG A 1 112 ? -9.848 -5.820 32.351 1.00 87.38 112 ARG A O 1
ATOM 893 N N . LYS A 1 113 ? -11.702 -5.526 33.591 1.00 89.31 113 LYS A N 1
ATOM 894 C CA . LYS A 1 113 ? -12.401 -4.583 32.706 1.00 89.31 113 LYS A CA 1
ATOM 895 C C . L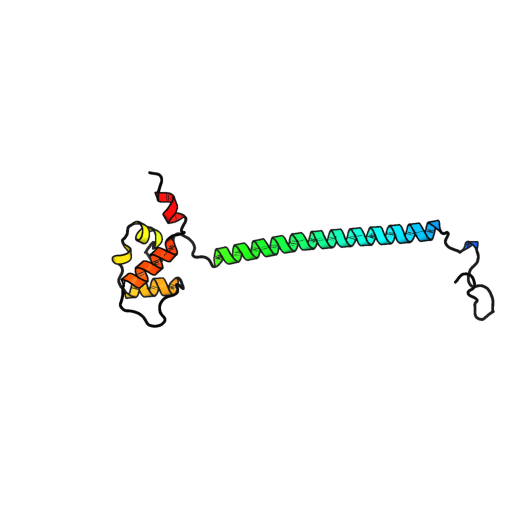YS A 1 113 ? -11.546 -3.402 32.231 1.00 89.31 113 LYS A C 1
ATOM 897 O O . LYS A 1 113 ? -11.603 -3.058 31.057 1.00 89.31 113 LYS A O 1
ATOM 902 N N . ALA A 1 114 ? -10.744 -2.826 33.129 1.00 89.69 114 ALA A N 1
ATOM 903 C CA . ALA A 1 114 ? -9.897 -1.670 32.833 1.00 89.69 114 ALA A CA 1
ATOM 904 C C . ALA A 1 114 ? -8.962 -1.900 31.631 1.00 89.69 114 ALA A C 1
ATOM 906 O O . ALA A 1 114 ? -8.808 -1.005 30.815 1.00 89.69 114 ALA A O 1
ATOM 907 N N . LEU A 1 115 ? -8.433 -3.120 31.459 1.00 91.19 115 LEU A N 1
ATOM 908 C CA . LEU A 1 115 ? -7.520 -3.437 30.354 1.00 91.19 115 LEU A CA 1
ATOM 909 C C . LEU A 1 115 ? -8.172 -3.230 28.982 1.00 91.19 115 LEU A C 1
ATOM 911 O O . LEU A 1 115 ? -7.565 -2.644 28.094 1.00 91.19 115 LEU A O 1
ATOM 915 N N . TYR A 1 116 ? -9.417 -3.679 28.816 1.00 92.12 116 TYR A N 1
ATOM 916 C CA . TYR A 1 116 ? -10.142 -3.535 27.551 1.00 92.12 116 TYR A CA 1
ATOM 917 C C . TYR A 1 116 ? -10.559 -2.087 27.296 1.00 92.12 116 TYR A C 1
ATOM 919 O O . TYR A 1 116 ? -10.488 -1.612 26.168 1.00 92.12 116 TYR A O 1
ATOM 927 N N . VAL A 1 117 ? -10.940 -1.358 28.349 1.00 93.06 117 VAL A N 1
ATOM 928 C CA . VAL A 1 117 ? -11.218 0.082 28.242 1.00 93.06 117 VAL A CA 1
ATOM 929 C C . VAL A 1 117 ? -9.963 0.839 27.801 1.00 93.06 117 VAL A C 1
ATOM 931 O O . VAL A 1 117 ? -10.052 1.693 26.923 1.00 93.06 117 VAL A O 1
ATOM 934 N N . ASP A 1 118 ? -8.800 0.506 28.359 1.00 92.19 118 ASP A N 1
ATOM 935 C CA . ASP A 1 118 ? -7.528 1.128 27.990 1.00 92.19 118 ASP A CA 1
ATOM 936 C C . ASP A 1 118 ? -7.121 0.793 26.550 1.00 92.19 118 ASP A C 1
ATOM 938 O O . ASP A 1 118 ? -6.656 1.678 25.835 1.00 92.19 118 ASP A O 1
ATOM 942 N N . LEU A 1 119 ? -7.340 -0.446 26.090 1.00 92.19 119 LEU A N 1
ATOM 943 C CA . LEU A 1 119 ? -7.125 -0.829 24.688 1.00 92.19 119 LEU A CA 1
ATOM 944 C C . LEU A 1 119 ? -7.994 -0.001 23.736 1.00 92.19 119 LEU A C 1
ATOM 946 O O . LEU A 1 119 ? -7.478 0.556 22.770 1.00 92.19 119 LEU A O 1
ATOM 950 N N . LEU A 1 120 ? -9.287 0.150 24.036 1.00 91.81 120 LEU A N 1
ATOM 951 C CA . LEU A 1 120 ? -10.192 0.960 23.216 1.00 91.81 120 LEU A CA 1
ATOM 952 C C . LEU A 1 120 ? -9.805 2.442 23.234 1.00 91.81 120 LEU A C 1
ATOM 954 O O . LEU A 1 120 ? -9.791 3.080 22.185 1.00 91.81 120 LEU A O 1
ATOM 958 N N . LYS A 1 121 ? -9.427 2.987 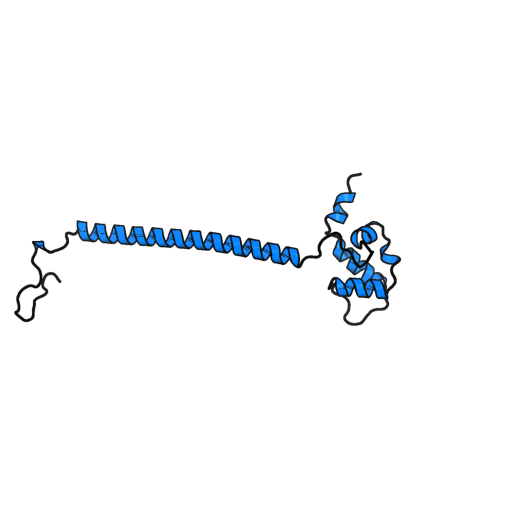24.398 1.00 91.25 121 LYS A N 1
ATOM 959 C CA . LYS A 1 121 ? -8.920 4.365 24.517 1.00 91.25 121 LYS A CA 1
ATOM 960 C C . LYS A 1 121 ? -7.653 4.578 23.685 1.00 91.25 121 LYS A C 1
ATOM 962 O O . LYS A 1 121 ? -7.533 5.607 23.027 1.00 91.25 121 LYS A O 1
ATOM 967 N N . LYS A 1 122 ? -6.732 3.610 23.681 1.00 89.56 122 LYS A N 1
ATOM 968 C CA . LYS A 1 122 ? -5.527 3.643 22.837 1.00 89.56 122 LYS A CA 1
ATOM 969 C C . LYS A 1 122 ? -5.872 3.578 21.352 1.00 89.56 122 LYS A C 1
ATOM 971 O O . LYS A 1 122 ? -5.310 4.351 20.588 1.00 89.56 122 LYS A O 1
ATOM 976 N N . ALA A 1 123 ? -6.819 2.731 20.950 1.00 88.25 123 ALA A N 1
ATOM 977 C CA . ALA A 1 123 ? -7.239 2.619 19.553 1.00 88.25 123 ALA A CA 1
ATOM 978 C C . ALA A 1 123 ? -7.825 3.934 19.007 1.00 88.25 123 ALA A C 1
ATOM 980 O O . ALA A 1 123 ? -7.609 4.285 17.852 1.00 88.25 123 ALA A O 1
ATOM 981 N N . VAL A 1 124 ? -8.529 4.702 19.845 1.00 89.12 124 VAL A N 1
ATOM 982 C CA . VAL A 1 124 ? -9.137 5.975 19.426 1.00 89.12 124 VAL A CA 1
ATOM 983 C C . VAL A 1 124 ? -8.244 7.200 19.644 1.00 89.12 124 VAL A C 1
ATOM 985 O O . VAL A 1 124 ? -8.634 8.280 19.212 1.00 89.12 124 VAL A O 1
ATOM 988 N N . ILE A 1 125 ? -7.080 7.087 20.301 1.00 84.00 125 ILE A N 1
ATOM 989 C CA . ILE A 1 125 ? -6.289 8.257 20.740 1.00 84.00 125 ILE A CA 1
ATOM 990 C C . ILE A 1 125 ? -5.846 9.153 19.577 1.00 84.00 125 ILE A C 1
ATOM 992 O O . ILE A 1 125 ? -5.844 10.376 19.702 1.00 84.00 125 ILE A O 1
ATOM 996 N N . ASN A 1 126 ? -5.549 8.541 18.430 1.00 74.50 126 ASN A N 1
ATOM 997 C CA . ASN A 1 126 ? -5.121 9.226 17.210 1.00 74.50 126 ASN A CA 1
ATOM 998 C C . ASN A 1 126 ? -6.289 9.522 16.258 1.00 74.50 126 ASN A C 1
ATOM 1000 O O . ASN A 1 126 ? -6.075 9.985 15.139 1.00 74.50 126 ASN A O 1
ATOM 1004 N N . CYS A 1 127 ? -7.528 9.264 16.681 1.00 78.88 127 CYS A N 1
ATOM 1005 C CA . CYS A 1 127 ? -8.687 9.510 15.843 1.00 78.88 127 CYS A CA 1
ATOM 1006 C C . CYS A 1 127 ? -8.867 11.007 15.578 1.00 78.88 127 CYS A C 1
ATOM 1008 O O . CYS A 1 127 ? -8.934 11.824 16.502 1.00 78.88 127 CYS A O 1
ATOM 1010 N N . THR A 1 128 ? -9.112 11.363 14.320 1.00 74.31 128 THR A N 1
ATOM 1011 C CA . THR A 1 128 ? -9.517 12.721 13.919 1.00 74.31 128 THR A CA 1
ATOM 1012 C C . THR A 1 128 ? -10.790 13.190 14.640 1.00 74.31 128 THR A C 1
ATOM 1014 O O . THR A 1 128 ? -10.935 14.371 14.961 1.00 74.31 128 THR A O 1
ATOM 1017 N N . CYS A 1 129 ? -11.680 12.259 14.983 1.00 77.88 129 CYS A N 1
ATOM 1018 C CA . CYS A 1 129 ? -12.876 12.480 15.793 1.00 77.88 129 CYS A CA 1
ATOM 1019 C C . CYS A 1 129 ? -12.588 12.901 17.250 1.00 77.88 129 CYS A C 1
ATOM 1021 O O . CYS A 1 129 ? -13.394 13.621 17.841 1.00 77.88 129 CYS A O 1
ATOM 1023 N N . GLN A 1 130 ? -11.445 12.508 17.828 1.00 69.94 130 GLN A N 1
ATOM 1024 C CA . GLN A 1 130 ? -11.022 12.968 19.158 1.00 69.94 130 GLN A CA 1
ATOM 1025 C C . GLN A 1 130 ? -10.422 14.379 19.101 1.00 69.94 130 GLN A C 1
ATOM 1027 O O . GLN A 1 130 ? -10.560 15.154 20.047 1.00 69.94 130 GLN A O 1
ATOM 1032 N N . LEU A 1 131 ? -9.797 14.742 17.976 1.00 65.19 131 LEU A N 1
ATOM 1033 C CA . LEU A 1 131 ? -9.116 16.028 17.798 1.00 65.19 131 LEU A CA 1
ATOM 1034 C C . LEU A 1 131 ? -10.075 17.191 17.501 1.00 65.19 131 LEU A C 1
ATOM 1036 O O . LEU A 1 131 ? -9.850 18.303 17.975 1.00 65.19 131 LEU A O 1
ATOM 1040 N N . ARG A 1 132 ? -11.188 16.949 16.792 1.00 56.00 132 ARG A N 1
ATOM 1041 C CA . ARG A 1 132 ? -12.173 17.990 16.413 1.00 56.00 132 ARG A CA 1
ATOM 1042 C C . ARG A 1 132 ? -12.961 18.615 17.583 1.00 56.00 132 ARG A C 1
ATOM 1044 O O . ARG A 1 132 ? -13.846 19.425 17.348 1.00 56.00 132 ARG A O 1
ATOM 1051 N N . GLY A 1 133 ? -12.662 18.260 18.835 1.00 53.59 133 GLY A N 1
ATOM 1052 C CA . GLY A 1 133 ? -13.344 18.768 20.030 1.00 53.59 133 GLY A CA 1
ATOM 1053 C C . GLY A 1 133 ? -12.552 19.727 20.921 1.00 53.59 133 GLY A C 1
ATOM 1054 O O . GLY A 1 133 ? -13.042 20.014 22.004 1.00 53.59 133 GLY A O 1
ATOM 1055 N N . LYS A 1 134 ? -11.344 20.164 20.533 1.00 47.28 134 LYS A N 1
ATOM 1056 C CA . LYS A 1 134 ? -10.473 21.012 21.379 1.00 47.28 134 LYS A CA 1
ATOM 1057 C C . LYS A 1 134 ? -10.562 22.528 21.122 1.00 47.28 134 LYS A C 1
ATOM 1059 O O . LYS A 1 134 ? -9.854 23.267 21.791 1.00 47.28 134 LYS A O 1
ATOM 1064 N N . ASN A 1 135 ? -11.423 22.985 20.208 1.00 38.28 135 ASN A N 1
ATOM 1065 C CA . ASN A 1 135 ? -11.560 24.406 19.849 1.00 38.28 135 ASN A CA 1
ATOM 1066 C C . ASN A 1 135 ? -12.948 24.979 20.192 1.00 38.28 135 ASN A C 1
ATOM 1068 O O . ASN A 1 135 ? -13.617 25.527 19.317 1.00 38.28 135 ASN A O 1
ATOM 1072 N N . MET A 1 136 ? -13.385 24.838 21.444 1.00 35.03 136 MET A N 1
ATOM 1073 C CA . MET A 1 136 ? -14.445 25.668 22.028 1.00 35.03 136 MET A CA 1
ATOM 1074 C C . MET A 1 136 ? -14.128 25.942 23.489 1.00 35.03 136 MET A C 1
ATOM 1076 O O . MET A 1 136 ? -13.867 24.952 24.208 1.00 35.03 136 MET A O 1
#

pLDDT: mean 86.61, std 10.78, range [35.03, 97.19]

Secondary structure (DSSP, 8-state):
-TT-B-TTS-BSS-GGGSPPHHHHHHHHHHHHHHHHHHHHHHHHHHHHHHHHHHHHHHHHHHHHS-PSS-EETTEEHHHHHHTT-GGGS-HHHHHHHHHHTT----SS--S-HHHHHHHHHHHHTT-HHHHTTS--

Sequence (136 aa):
MRRAQGPDGVRLFKVSEFLTPQQCTSYFSRLAAKVRRQTSDDAEIQAVVEEENFTMARETILSITLQHPITYDQYDICAMAKGGSLERLKLGMLQNICQQLELEAPPKPVRRKALYVDLLKKAVINCTCQLRGKNM

Foldseek 3Di:
DQCDADPVRHRPDDPVRDDDPVNVVVVVVVVVVVVVVVVVVVVVVVVVVVVVVVVVVVVVVVVLQQDPQNDDDPDRLLVCLLVVNLVVDDLVVLVVSCVVNVFPDPPDRDPDSVVSSVSSNVSNVPPPSNVVPPPD